Protein AF-A0A251VC73-F1 (afdb_monomer)

Foldseek 3Di:
DLLVVLLVVLVVLVDPDPPDPDPDPSDPVSLVSSLVSLVVSLVVLVCCLPPVVVPDDPVVLVVDDLCSRNLQSVLSSLVSQLVSLVSVLVVLVPDPPRDLVNNVVSLVSSCVSVVVNPSNVVSVVPPDDPPPVVSVVVSVVSVVVSVVVD

Organism: Helianthus annuus (NCBI:txid4232)

Secondary structure (DSSP, 8-state):
-HHHHHHHHHHHHHS--TT--------HHHHHHHHHHHHHHHHHHHHIIIIIGGGS-HHHHTTS-GGGSHHHHHHHHHHHHHHHHHHHHHHHHH-TTS-HHHHHHHHHHHHHHHHTTHHHHTT-TTT-SSHHHHHHHHHHHHHHHHHHT-

Radius of gyration: 17.24 Å; Cα contacts (8 Å, |Δi|>4): 127; chains: 1; bounding box: 43×27×54 Å

Sequence (150 aa):
MMAMMTLMEAKSKLIPDQTVPSETVESTDDIGSAVDLLVKAAGYLQFCLREILVQIPPYMKMKLPVDLQENVLEATYIQALGQGTEMQLASSVGCKNATLSVKRRLACEQLSYFSQAPTAWGAMKHLNKKIPETAAKKSQMYAYLLEEEK

Structure (mmCIF, N/CA/C/O backbone):
data_AF-A0A251VC73-F1
#
_entry.id   AF-A0A251VC73-F1
#
loop_
_atom_site.group_PDB
_atom_site.id
_atom_site.type_symbol
_atom_site.label_atom_id
_atom_site.label_alt_id
_atom_site.label_comp_id
_atom_site.label_asym_id
_atom_site.label_entity_id
_atom_site.label_seq_id
_atom_site.pdbx_PDB_ins_code
_atom_site.Cartn_x
_atom_site.Cartn_y
_atom_site.Cartn_z
_atom_site.occupancy
_atom_site.B_iso_or_equiv
_atom_site.auth_seq_id
_atom_site.auth_comp_id
_atom_site.auth_asym_id
_atom_site.auth_atom_id
_atom_site.pdbx_PDB_model_num
ATOM 1 N N . MET A 1 1 ? -15.953 9.127 2.968 1.00 66.12 1 MET A N 1
ATOM 2 C CA . MET A 1 1 ? -16.446 9.074 1.571 1.00 66.12 1 MET A CA 1
ATOM 3 C C . MET A 1 1 ? -15.335 9.318 0.549 1.00 66.12 1 MET A C 1
ATOM 5 O O . MET A 1 1 ? -15.253 8.550 -0.397 1.00 66.12 1 MET A O 1
ATOM 9 N N . MET A 1 2 ? -14.446 10.302 0.761 1.00 81.62 2 MET A N 1
ATOM 10 C CA . MET A 1 2 ? -13.361 10.647 -0.179 1.00 81.62 2 MET A CA 1
ATOM 11 C C . MET A 1 2 ? -12.463 9.464 -0.575 1.00 81.62 2 MET A C 1
ATOM 13 O O . MET A 1 2 ? -12.324 9.207 -1.761 1.00 81.62 2 MET A O 1
ATOM 17 N N . ALA A 1 3 ? -11.944 8.689 0.387 1.00 77.75 3 ALA A N 1
ATOM 18 C CA . ALA A 1 3 ? -11.084 7.534 0.093 1.00 77.75 3 ALA A CA 1
ATOM 19 C C . ALA A 1 3 ? -11.733 6.515 -0.862 1.00 77.75 3 ALA A C 1
ATOM 21 O O . ALA A 1 3 ? -11.111 6.104 -1.834 1.00 77.75 3 ALA A O 1
ATOM 22 N N . MET A 1 4 ? -12.996 6.145 -0.624 1.00 81.50 4 MET A N 1
ATOM 23 C CA . MET A 1 4 ? -13.711 5.170 -1.456 1.00 81.50 4 MET A CA 1
ATOM 24 C C . MET A 1 4 ? -13.953 5.694 -2.875 1.00 81.50 4 MET A C 1
ATOM 26 O O . MET A 1 4 ? -13.724 4.970 -3.838 1.00 81.50 4 MET A O 1
ATOM 30 N N . MET A 1 5 ? -14.368 6.958 -3.011 1.00 77.00 5 MET A N 1
ATOM 31 C CA . MET A 1 5 ? -14.566 7.584 -4.323 1.00 77.00 5 MET A CA 1
ATOM 32 C C . MET A 1 5 ? -13.258 7.638 -5.115 1.00 77.00 5 MET A C 1
ATOM 34 O O . MET A 1 5 ? -13.232 7.256 -6.280 1.00 77.00 5 MET A O 1
ATOM 38 N N . THR A 1 6 ? -12.159 8.026 -4.463 1.00 81.00 6 THR A N 1
ATOM 39 C CA . THR A 1 6 ? -10.829 8.061 -5.082 1.00 81.00 6 THR A CA 1
ATOM 40 C C . THR A 1 6 ? -10.340 6.658 -5.470 1.00 81.00 6 THR A C 1
ATOM 42 O O . THR A 1 6 ? -9.776 6.488 -6.546 1.00 81.00 6 THR A O 1
ATOM 45 N N . LEU A 1 7 ? -10.610 5.626 -4.657 1.00 80.06 7 LEU A N 1
ATOM 46 C CA . LEU A 1 7 ? -10.309 4.231 -5.012 1.00 80.06 7 LEU A CA 1
ATOM 47 C C . LEU A 1 7 ? -11.129 3.739 -6.208 1.00 80.06 7 LEU A C 1
ATOM 49 O O . LEU A 1 7 ? -10.605 3.017 -7.053 1.00 80.06 7 LEU A O 1
ATOM 53 N N . MET A 1 8 ? -12.412 4.096 -6.283 1.00 78.56 8 MET A N 1
ATOM 54 C CA . MET A 1 8 ? -13.262 3.739 -7.421 1.00 78.56 8 MET A CA 1
ATOM 55 C C . MET A 1 8 ? -12.789 4.409 -8.713 1.00 78.56 8 MET A C 1
ATOM 57 O O . MET A 1 8 ? -12.758 3.753 -9.749 1.00 78.56 8 MET A O 1
ATOM 61 N N . GLU A 1 9 ? -12.371 5.672 -8.643 1.00 80.44 9 GLU A N 1
ATOM 62 C CA . GLU A 1 9 ? -11.810 6.409 -9.780 1.00 80.44 9 GLU A CA 1
ATOM 63 C C . GLU A 1 9 ? -10.453 5.845 -10.227 1.00 80.44 9 GLU A C 1
ATOM 65 O O . GLU A 1 9 ? -10.210 5.667 -11.418 1.00 80.44 9 GLU A O 1
ATOM 70 N N . ALA A 1 10 ? -9.583 5.470 -9.284 1.00 79.19 10 ALA A N 1
ATOM 71 C CA . ALA A 1 10 ? -8.354 4.756 -9.623 1.00 79.19 10 ALA A CA 1
ATOM 72 C C . ALA A 1 10 ? -8.669 3.431 -10.337 1.00 79.19 10 ALA A C 1
ATOM 74 O O . ALA A 1 10 ? -8.050 3.095 -11.342 1.00 79.19 10 ALA A O 1
ATOM 75 N N . LYS A 1 11 ? -9.679 2.692 -9.859 1.00 76.62 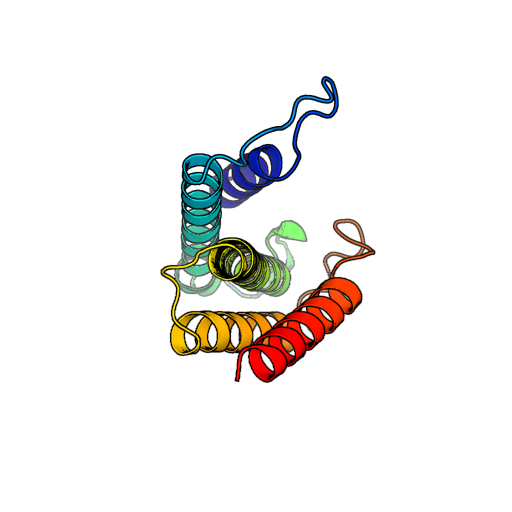11 LYS A N 1
ATOM 76 C CA . LYS A 1 11 ? -10.098 1.423 -10.464 1.00 76.62 11 LYS A CA 1
ATOM 77 C C . LYS A 1 11 ? -10.721 1.564 -11.845 1.00 76.62 11 LYS A C 1
ATOM 79 O O . LYS A 1 11 ? -10.524 0.665 -12.656 1.00 76.62 11 LYS A O 1
ATOM 84 N N . SER A 1 12 ? -11.448 2.638 -12.139 1.00 76.69 12 SER A N 1
ATOM 85 C CA . SER A 1 12 ? -11.984 2.833 -13.491 1.00 76.69 12 SER A CA 1
ATOM 86 C C . SER A 1 12 ? -10.872 3.085 -14.510 1.00 76.69 12 SER A C 1
ATOM 88 O O . SER A 1 12 ? -10.982 2.619 -15.636 1.00 76.69 12 SER A O 1
ATOM 90 N N . LYS A 1 13 ? -9.764 3.718 -14.104 1.00 72.12 13 LYS A N 1
ATOM 91 C CA . LYS A 1 13 ? -8.559 3.869 -14.940 1.00 72.12 13 LYS A CA 1
ATOM 92 C C . LYS A 1 13 ? -7.775 2.565 -15.142 1.00 72.12 13 LYS A C 1
ATOM 94 O O . LYS A 1 13 ? -6.970 2.478 -16.058 1.00 72.12 13 LYS A O 1
ATOM 99 N N . LEU A 1 14 ? -8.009 1.555 -14.299 1.00 62.44 14 LEU A N 1
ATOM 100 C CA . LEU A 1 14 ? -7.352 0.243 -14.362 1.00 62.44 14 LEU A CA 1
ATOM 101 C C . LEU A 1 14 ? -8.053 -0.765 -15.283 1.00 62.44 14 LEU A C 1
ATOM 103 O O . LEU A 1 14 ? -7.452 -1.777 -15.637 1.00 62.44 14 LEU A O 1
ATOM 107 N N . ILE A 1 15 ? -9.328 -0.546 -15.615 1.00 58.03 15 ILE A N 1
ATOM 108 C CA . ILE A 1 15 ? -10.120 -1.459 -16.445 1.00 58.03 15 ILE A CA 1
ATOM 109 C C . ILE A 1 15 ? -10.282 -0.800 -17.819 1.00 58.03 15 ILE A C 1
ATOM 111 O O . ILE A 1 15 ? -11.152 0.058 -17.960 1.00 58.03 15 ILE A O 1
ATOM 115 N N . PRO A 1 16 ? -9.468 -1.157 -18.829 1.00 50.72 16 PRO A N 1
ATOM 116 C CA . PRO A 1 16 ? -9.671 -0.647 -20.177 1.00 50.72 16 PRO A CA 1
ATOM 117 C C . PRO A 1 16 ? -11.031 -1.114 -20.7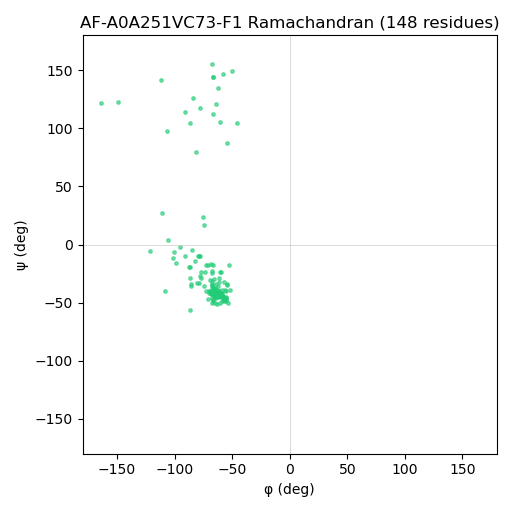10 1.00 50.72 16 PRO A C 1
ATOM 119 O O . PRO A 1 16 ? -11.406 -2.282 -20.561 1.00 50.72 16 PRO A O 1
ATOM 122 N N . ASP A 1 17 ? -11.775 -0.191 -21.318 1.00 42.97 17 ASP A N 1
ATOM 123 C CA . ASP A 1 17 ? -13.050 -0.479 -21.970 1.00 42.97 17 ASP A CA 1
ATOM 124 C C . ASP A 1 17 ? -12.781 -1.375 -23.193 1.00 42.97 17 ASP A C 1
ATOM 126 O O . ASP A 1 17 ? -12.112 -0.972 -24.145 1.00 42.97 17 ASP A O 1
ATOM 130 N N . GLN A 1 18 ? -13.226 -2.635 -23.155 1.00 44.41 18 GLN A N 1
ATOM 131 C CA . GLN A 1 18 ? -12.877 -3.669 -24.148 1.00 44.41 18 GLN A CA 1
ATOM 132 C C . GLN A 1 18 ? -13.606 -3.516 -25.499 1.00 44.41 18 GLN A C 1
ATOM 134 O O . GLN A 1 18 ? -13.772 -4.485 -26.239 1.00 44.41 18 GLN A O 1
ATOM 139 N N . THR A 1 19 ? -14.073 -2.322 -25.855 1.00 41.44 19 THR A N 1
ATOM 140 C CA . THR A 1 19 ? -14.925 -2.127 -27.036 1.00 41.44 19 THR A CA 1
ATOM 141 C C . THR A 1 19 ? -14.173 -1.963 -28.359 1.00 41.44 19 THR A C 1
ATOM 143 O O . THR A 1 19 ? -14.825 -1.921 -29.399 1.00 41.44 19 THR A O 1
ATOM 146 N N . VAL A 1 20 ? -12.834 -1.914 -28.384 1.00 39.12 20 VAL A N 1
ATOM 147 C CA . VAL A 1 20 ? -12.080 -1.799 -29.650 1.00 39.12 20 VAL A CA 1
ATOM 148 C C . VAL A 1 20 ? -10.707 -2.482 -29.590 1.00 39.12 20 VAL A C 1
ATOM 150 O O . VAL A 1 20 ? -9.884 -2.100 -28.760 1.00 39.12 20 VAL A O 1
ATOM 153 N N . PRO A 1 21 ? -10.403 -3.444 -30.486 1.00 43.44 21 PRO A N 1
ATOM 154 C CA . PRO A 1 21 ? -9.060 -3.977 -30.653 1.00 43.44 21 PRO 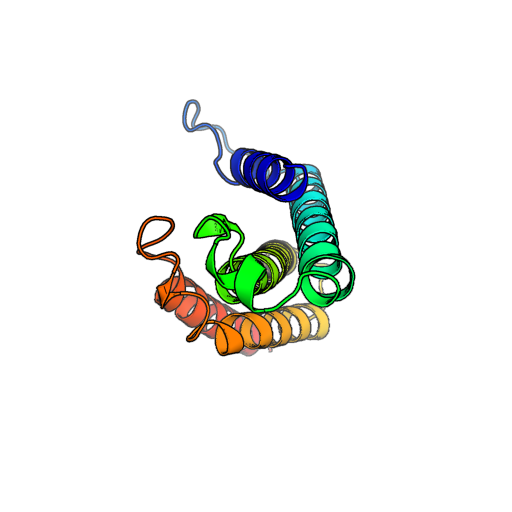A CA 1
ATOM 155 C C . PRO A 1 21 ? -8.279 -3.007 -31.541 1.00 43.44 21 PRO A C 1
ATOM 157 O O . PRO A 1 21 ? -8.164 -3.198 -32.749 1.00 43.44 21 PRO A O 1
ATOM 160 N N . SER A 1 22 ? -7.791 -1.924 -30.952 1.00 36.28 22 SER A N 1
ATOM 161 C CA . SER A 1 22 ? -6.755 -1.110 -31.578 1.00 36.28 22 SER A CA 1
ATOM 162 C C . SER A 1 22 ? -5.495 -1.281 -30.750 1.00 36.28 22 SER A C 1
ATOM 164 O O . SER A 1 22 ? -5.578 -1.380 -29.531 1.00 36.28 22 SER A O 1
ATOM 166 N N . GLU A 1 23 ? -4.343 -1.355 -31.406 1.00 45.66 23 GLU A N 1
ATOM 167 C CA . GLU A 1 23 ? -3.022 -1.336 -30.779 1.00 45.66 23 GLU A CA 1
ATOM 168 C C . GLU A 1 23 ? -2.897 -0.085 -29.891 1.00 45.66 23 GLU A C 1
ATOM 170 O O . GLU A 1 23 ? -2.497 0.986 -30.341 1.00 45.66 23 GLU A O 1
ATOM 175 N N . THR A 1 24 ? -3.328 -0.164 -28.634 1.00 40.12 24 THR A N 1
ATOM 176 C CA . THR A 1 24 ? -3.289 0.980 -27.731 1.00 40.12 24 THR A CA 1
ATOM 177 C C . THR A 1 24 ? -1.927 1.007 -27.079 1.00 40.12 24 THR A C 1
ATOM 179 O O . THR A 1 24 ? -1.633 0.224 -26.177 1.00 40.12 24 THR A O 1
ATOM 182 N N . VAL A 1 25 ? -1.104 1.935 -27.558 1.00 43.97 25 VAL A N 1
ATOM 183 C CA . VAL A 1 25 ? -0.036 2.553 -26.779 1.00 43.97 25 VAL A CA 1
ATOM 184 C C . VAL A 1 25 ? -0.632 2.918 -25.418 1.00 43.97 25 VAL A C 1
ATOM 186 O O . VAL A 1 25 ? -1.449 3.830 -25.318 1.00 43.97 25 VAL A O 1
ATOM 189 N N . GLU A 1 26 ? -0.294 2.132 -24.399 1.00 46.44 26 GLU A N 1
ATOM 190 C CA . GLU A 1 26 ? -0.714 2.332 -23.015 1.00 46.44 26 GLU A CA 1
ATOM 191 C C . GLU A 1 26 ? -0.168 3.701 -22.581 1.00 46.44 26 GLU A C 1
ATOM 193 O O . GLU A 1 26 ? 1.044 3.895 -22.463 1.00 46.44 26 GLU A O 1
ATOM 198 N N . SER A 1 27 ? -1.048 4.700 -22.483 1.00 51.22 27 SER A N 1
ATOM 199 C CA . SER A 1 27 ? -0.655 6.079 -22.197 1.00 51.22 27 SER A CA 1
ATOM 200 C C . SER A 1 27 ? -0.043 6.134 -20.791 1.00 51.22 27 SER A C 1
ATOM 202 O O . SER A 1 27 ? -0.665 5.756 -19.797 1.00 51.22 27 SER A O 1
ATOM 204 N N . THR A 1 28 ? 1.210 6.580 -20.690 1.00 54.91 28 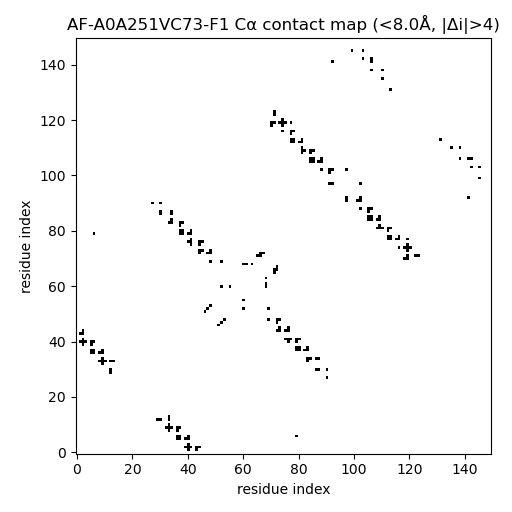THR A N 1
ATOM 205 C CA . THR A 1 28 ? 1.923 6.719 -19.408 1.00 54.91 28 THR A CA 1
ATOM 206 C C . THR A 1 28 ? 1.225 7.691 -18.455 1.00 54.91 28 THR A C 1
ATOM 208 O O . THR A 1 28 ? 1.373 7.578 -17.236 1.00 54.91 28 THR A O 1
ATOM 211 N N . ASP A 1 29 ? 0.431 8.610 -19.007 1.00 60.97 29 ASP A N 1
ATOM 212 C CA . ASP A 1 29 ? -0.319 9.622 -18.267 1.00 60.97 29 ASP A CA 1
ATOM 213 C C . ASP A 1 29 ? -1.467 9.000 -17.456 1.00 60.97 29 ASP A C 1
ATOM 215 O O . ASP A 1 29 ? -1.783 9.470 -16.357 1.00 60.97 29 ASP A O 1
ATOM 219 N N . ASP A 1 30 ? -2.045 7.890 -17.929 1.00 69.69 30 ASP A N 1
ATOM 220 C CA . ASP A 1 30 ? -3.108 7.174 -17.219 1.00 69.69 30 ASP A CA 1
ATOM 221 C C . ASP A 1 30 ? -2.579 6.388 -16.016 1.00 69.69 30 ASP A C 1
ATOM 223 O O . ASP A 1 30 ? -3.224 6.370 -14.963 1.00 69.69 30 ASP A O 1
ATOM 227 N N . ILE A 1 31 ? -1.373 5.817 -16.125 1.00 75.88 31 ILE A N 1
ATOM 228 C CA . ILE A 1 31 ? -0.696 5.143 -15.008 1.00 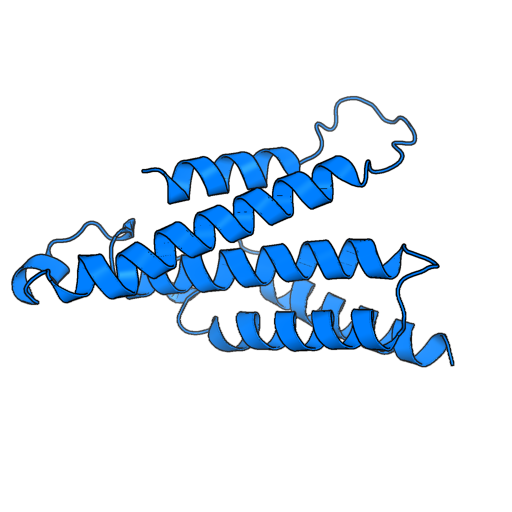75.88 31 ILE A CA 1
ATOM 229 C C . ILE A 1 31 ? -0.335 6.158 -13.926 1.00 75.88 31 ILE A C 1
ATOM 231 O O . ILE A 1 31 ? -0.647 5.932 -12.758 1.00 75.88 31 ILE A O 1
ATOM 235 N N . GLY A 1 32 ? 0.284 7.282 -14.305 1.00 82.75 32 GLY A N 1
ATOM 236 C CA . GLY A 1 32 ? 0.616 8.355 -13.364 1.00 82.75 32 GLY A CA 1
ATOM 237 C C . GLY A 1 32 ? -0.626 8.863 -12.629 1.00 82.75 32 GLY A C 1
ATOM 238 O O . GLY A 1 32 ? -0.655 8.885 -11.401 1.00 82.75 32 GLY A O 1
ATOM 239 N N . SER A 1 33 ? -1.700 9.140 -13.373 1.00 85.81 33 SER A N 1
ATOM 240 C CA . SER A 1 33 ? -2.976 9.586 -12.802 1.00 85.81 33 SER A CA 1
ATOM 241 C C . SER A 1 33 ? -3.593 8.565 -11.838 1.00 85.81 33 SER A C 1
ATOM 243 O O . SER A 1 33 ? -4.125 8.931 -10.790 1.00 85.81 33 SER A O 1
ATOM 245 N N . ALA A 1 34 ? -3.551 7.275 -12.177 1.00 83.81 34 ALA A N 1
ATOM 246 C CA . ALA A 1 34 ? -4.078 6.218 -11.319 1.00 83.81 34 ALA A CA 1
ATOM 247 C C . ALA A 1 34 ? -3.237 6.034 -10.046 1.00 83.81 34 ALA A C 1
ATOM 249 O O . ALA A 1 34 ? -3.797 5.873 -8.960 1.00 83.81 34 ALA A O 1
ATOM 250 N N . VAL A 1 35 ? -1.908 6.116 -10.157 1.00 88.75 35 VAL A N 1
ATOM 251 C CA . VAL A 1 35 ? -0.993 6.083 -9.009 1.00 88.75 35 VAL A CA 1
ATOM 252 C C . VAL A 1 35 ? -1.258 7.263 -8.074 1.00 88.75 35 VAL A C 1
ATOM 254 O O . VAL A 1 35 ? -1.388 7.052 -6.868 1.00 88.75 35 VAL A O 1
ATOM 257 N N . ASP A 1 36 ? -1.434 8.476 -8.602 1.00 92.12 36 ASP A N 1
ATOM 258 C CA . ASP A 1 36 ? -1.746 9.663 -7.796 1.00 92.12 36 ASP A CA 1
ATOM 259 C C . ASP A 1 36 ? -3.058 9.502 -7.017 1.00 92.12 36 ASP A C 1
ATOM 261 O O . ASP A 1 36 ? -3.138 9.838 -5.830 1.00 92.12 36 ASP A O 1
ATOM 265 N N . LEU A 1 37 ? -4.089 8.932 -7.649 1.00 90.31 37 LEU A N 1
ATOM 266 C CA . LEU A 1 37 ? -5.357 8.624 -6.985 1.00 90.31 37 LEU A CA 1
ATOM 267 C C . LEU A 1 37 ? -5.181 7.563 -5.886 1.00 90.31 37 LEU A C 1
ATOM 269 O O . LEU A 1 37 ? -5.714 7.732 -4.788 1.00 90.31 37 LEU A O 1
ATOM 273 N N . LEU A 1 38 ? -4.408 6.501 -6.128 1.00 89.06 38 LEU A N 1
ATOM 274 C CA . LEU A 1 38 ? -4.130 5.466 -5.122 1.00 89.06 38 LEU A CA 1
ATOM 275 C C . LEU A 1 38 ? -3.371 6.029 -3.914 1.00 89.06 38 LEU A C 1
ATOM 277 O O . LEU A 1 38 ? -3.756 5.769 -2.772 1.00 89.06 38 LEU A O 1
ATOM 281 N N . VAL A 1 39 ? -2.353 6.860 -4.148 1.00 93.69 39 VAL A N 1
ATOM 282 C CA . VAL A 1 39 ? -1.597 7.541 -3.086 1.00 93.69 39 VAL A CA 1
ATOM 283 C C . VAL A 1 39 ? -2.503 8.489 -2.301 1.00 93.69 39 VAL A C 1
ATOM 285 O O . VAL A 1 39 ? -2.483 8.499 -1.069 1.00 93.69 39 VAL A O 1
ATOM 288 N N . LYS A 1 40 ? -3.364 9.245 -2.989 1.00 95.50 40 LYS A N 1
ATOM 289 C CA . LYS A 1 40 ? -4.333 10.142 -2.350 1.00 95.50 40 LYS A CA 1
ATOM 290 C C . LYS A 1 40 ? -5.339 9.377 -1.486 1.00 95.50 40 LYS A C 1
ATOM 292 O O . LYS A 1 40 ? -5.616 9.786 -0.357 1.00 95.50 40 LYS A O 1
ATOM 297 N N . ALA A 1 41 ? -5.849 8.247 -1.973 1.00 91.75 41 ALA A N 1
ATOM 298 C CA . ALA A 1 41 ? -6.718 7.370 -1.197 1.00 91.75 41 ALA A CA 1
ATOM 299 C C . ALA A 1 41 ? -6.008 6.807 0.042 1.00 91.75 41 ALA A C 1
ATOM 301 O O . ALA A 1 41 ? -6.575 6.843 1.136 1.00 91.75 41 ALA A O 1
ATOM 302 N N . ALA A 1 42 ? -4.761 6.349 -0.106 1.00 94.44 42 ALA A N 1
ATOM 303 C CA . ALA A 1 42 ? -3.946 5.882 1.009 1.00 94.44 42 ALA A CA 1
ATOM 304 C C . ALA A 1 42 ? -3.744 6.985 2.061 1.00 94.44 42 ALA A C 1
ATOM 306 O O . ALA A 1 42 ? -3.929 6.731 3.250 1.00 94.44 42 ALA A O 1
ATOM 307 N N . GLY A 1 43 ? -3.471 8.223 1.640 1.00 95.62 43 GLY A N 1
ATOM 308 C CA . GLY A 1 43 ? -3.362 9.374 2.540 1.00 95.62 43 GLY A CA 1
ATOM 309 C C . GLY A 1 43 ? -4.638 9.622 3.351 1.00 95.62 43 GLY A C 1
ATOM 310 O O . GLY A 1 43 ? -4.577 9.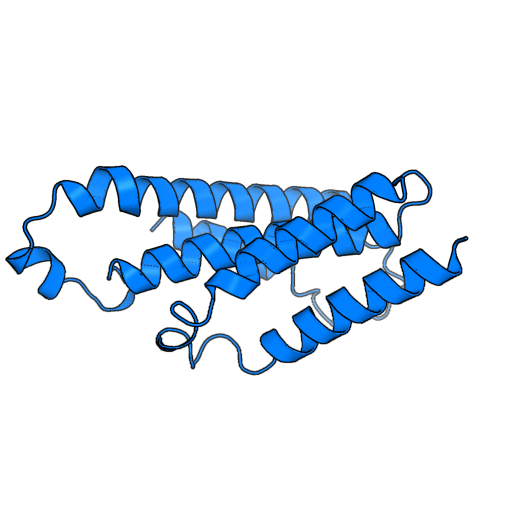808 4.567 1.00 95.62 43 GLY A O 1
ATOM 311 N N . TYR A 1 44 ? -5.813 9.543 2.718 1.00 95.38 44 TYR A N 1
ATOM 312 C CA . TYR A 1 44 ? -7.088 9.658 3.434 1.00 95.38 44 TYR A CA 1
ATOM 313 C C . TYR A 1 44 ? -7.304 8.530 4.448 1.00 95.38 44 TYR A C 1
ATOM 315 O O . TYR A 1 44 ? -7.766 8.788 5.558 1.00 95.38 44 TYR A O 1
ATOM 323 N N . LEU A 1 45 ? -6.971 7.289 4.092 1.00 94.12 45 LEU A N 1
ATOM 324 C CA . LEU A 1 45 ? -7.128 6.138 4.985 1.00 94.12 45 LEU A CA 1
ATOM 325 C C . LEU A 1 45 ? -6.159 6.209 6.170 1.00 94.12 45 LEU A C 1
ATOM 327 O O . LEU A 1 45 ? -6.563 5.970 7.306 1.00 94.12 45 LEU A O 1
ATOM 331 N N . GLN A 1 46 ? -4.912 6.611 5.923 1.00 95.44 46 GLN A N 1
ATOM 332 C CA . GLN A 1 46 ? -3.910 6.809 6.965 1.00 95.44 46 GLN A CA 1
ATOM 333 C C . GLN A 1 46 ? -4.342 7.891 7.960 1.00 95.44 46 GLN A C 1
ATOM 335 O O . GLN A 1 46 ? -4.236 7.683 9.168 1.00 95.44 46 GLN A O 1
ATOM 340 N N . PHE A 1 47 ? -4.873 9.013 7.464 1.00 95.25 47 PHE A N 1
ATOM 341 C CA . PHE A 1 47 ? -5.417 10.075 8.309 1.00 95.25 47 PHE A CA 1
ATOM 342 C C . PHE A 1 47 ? -6.593 9.574 9.158 1.00 95.25 47 PHE A C 1
ATOM 344 O O . PHE A 1 47 ? -6.636 9.810 10.364 1.00 95.25 47 PHE A O 1
ATOM 351 N N . CYS A 1 48 ? -7.516 8.810 8.564 1.00 93.56 48 CYS A N 1
ATOM 352 C CA . CYS A 1 48 ? -8.609 8.191 9.314 1.00 93.56 48 CYS A CA 1
ATOM 353 C C . CYS A 1 48 ? -8.100 7.284 10.445 1.00 93.56 48 CYS A C 1
ATOM 355 O O . CYS A 1 48 ? -8.611 7.363 11.559 1.00 93.56 48 CYS A O 1
ATOM 357 N N . LEU A 1 49 ? -7.099 6.442 10.176 1.00 92.94 49 LEU A N 1
ATOM 358 C CA . LEU A 1 49 ? -6.535 5.511 11.158 1.00 92.94 49 LEU A CA 1
ATOM 359 C C . LEU A 1 49 ? -5.817 6.233 12.301 1.00 92.94 49 LEU A C 1
ATOM 361 O O . LEU A 1 49 ? -6.047 5.911 13.464 1.00 92.94 49 LEU A O 1
ATOM 365 N N . ARG A 1 50 ? -4.956 7.203 11.976 1.00 94.88 50 ARG A N 1
ATOM 366 C CA . ARG A 1 50 ? -4.054 7.834 12.952 1.00 94.88 50 ARG A CA 1
ATOM 367 C C . ARG A 1 50 ? -4.684 8.994 13.708 1.00 94.88 50 ARG A C 1
ATOM 369 O O . ARG A 1 50 ? -4.400 9.156 14.888 1.00 94.88 50 ARG A O 1
ATOM 376 N N . GLU A 1 51 ? -5.563 9.753 13.061 1.00 94.56 51 GLU A N 1
ATOM 377 C CA . GLU A 1 51 ? -6.088 10.995 13.631 1.00 94.56 51 GLU A CA 1
ATOM 378 C C . GLU A 1 51 ? -7.552 10.868 14.051 1.00 94.56 51 GLU A C 1
ATOM 380 O O . GLU A 1 51 ? -7.928 11.362 15.110 1.00 94.56 51 GLU A O 1
ATOM 385 N N . ILE A 1 52 ? -8.395 10.190 13.261 1.00 92.81 52 ILE A N 1
ATOM 386 C CA . ILE A 1 52 ? -9.840 10.119 13.539 1.00 92.81 52 ILE A CA 1
ATOM 387 C C . ILE A 1 52 ? -10.156 8.968 14.494 1.00 92.81 52 ILE A C 1
ATOM 389 O O . ILE A 1 52 ? -10.747 9.182 15.551 1.00 92.81 52 ILE A O 1
ATOM 393 N N . LEU A 1 53 ? -9.765 7.738 14.146 1.00 91.12 53 LEU A N 1
ATOM 394 C CA . LEU A 1 53 ? -10.124 6.553 14.925 1.00 91.12 53 LEU A CA 1
ATOM 395 C C . LEU A 1 53 ? -9.526 6.579 16.332 1.00 91.12 53 LEU A C 1
ATOM 397 O O . LEU A 1 53 ? -10.178 6.119 17.264 1.00 91.12 53 LEU A O 1
ATOM 401 N N . VAL A 1 54 ? -8.332 7.142 16.520 1.00 93.19 54 VAL A N 1
ATOM 402 C CA . VAL A 1 54 ? -7.700 7.263 17.847 1.00 93.19 54 VAL A CA 1
ATOM 403 C C . VAL A 1 54 ? -8.539 8.112 18.811 1.00 93.19 54 VAL A C 1
ATOM 405 O O . VAL A 1 54 ? -8.537 7.848 20.011 1.00 93.19 54 VAL A O 1
ATOM 408 N N . GLN A 1 55 ? -9.317 9.072 18.301 1.00 93.88 55 GLN A N 1
ATOM 409 C CA . GLN A 1 55 ? -10.186 9.930 19.115 1.00 93.88 55 GLN A CA 1
ATOM 410 C C . GLN A 1 55 ? -11.532 9.276 19.463 1.00 93.88 55 GLN A C 1
ATOM 412 O O . GLN A 1 55 ? -12.243 9.757 20.347 1.00 93.88 55 GLN A O 1
ATOM 417 N N . ILE A 1 56 ? -11.904 8.179 18.793 1.00 91.56 56 ILE A N 1
ATOM 418 C CA . ILE A 1 56 ? -13.175 7.491 19.033 1.00 91.56 56 ILE A CA 1
ATOM 419 C C . ILE A 1 56 ? -13.027 6.523 20.217 1.00 91.56 56 ILE A C 1
ATOM 421 O O . ILE A 1 56 ? -12.175 5.630 20.179 1.00 91.56 56 ILE A O 1
ATOM 425 N N . PRO A 1 57 ? -13.891 6.616 21.246 1.00 93.94 57 PRO A N 1
ATOM 426 C CA . PRO A 1 57 ? -13.858 5.688 22.369 1.00 93.94 57 PRO A CA 1
ATOM 427 C C . PRO A 1 57 ? -14.038 4.217 21.942 1.00 93.94 57 PRO A C 1
ATOM 429 O O . PRO A 1 57 ? -14.838 3.938 21.042 1.00 93.94 57 PRO A O 1
ATOM 432 N N . PRO A 1 58 ? -13.404 3.240 22.624 1.00 89.38 58 PRO A N 1
ATOM 433 C CA . PRO A 1 58 ? -13.442 1.828 22.218 1.00 89.38 58 PRO A CA 1
ATOM 434 C C . PRO A 1 58 ? -14.858 1.249 22.064 1.00 89.38 58 PRO A C 1
ATOM 436 O O . PRO A 1 58 ? -15.147 0.536 21.105 1.00 89.38 58 PRO A O 1
ATOM 439 N N . TYR A 1 59 ? -15.774 1.613 22.966 1.00 90.00 59 TYR A N 1
ATOM 440 C CA . TYR A 1 59 ? -17.167 1.152 22.930 1.00 90.00 59 TYR A CA 1
ATOM 441 C C . TYR A 1 59 ? -17.960 1.701 21.731 1.00 90.00 59 TYR A C 1
ATOM 443 O O . TYR A 1 59 ? -18.971 1.117 21.342 1.00 90.00 59 TYR A O 1
ATOM 451 N N . MET A 1 60 ? -17.522 2.823 21.149 1.00 90.44 60 MET A N 1
ATOM 452 C CA . MET A 1 60 ? -18.098 3.375 19.923 1.00 90.44 60 MET A CA 1
ATOM 453 C C . MET A 1 60 ? -17.465 2.755 18.679 1.00 90.44 60 MET A C 1
ATOM 455 O O . MET A 1 60 ? -18.189 2.486 17.723 1.00 90.44 60 MET A O 1
ATOM 459 N N . LYS A 1 61 ? -16.161 2.439 18.704 1.00 87.81 61 LYS A N 1
ATOM 460 C CA . LYS A 1 61 ? -15.486 1.734 17.600 1.00 87.81 61 LYS A CA 1
ATOM 461 C C . LYS A 1 61 ? -16.163 0.403 17.264 1.00 87.81 61 LYS A C 1
ATOM 463 O O . LYS A 1 61 ? -16.335 0.082 16.096 1.00 87.81 61 LYS A O 1
ATOM 468 N N . MET A 1 62 ? -16.619 -0.335 18.280 1.00 86.25 62 MET A N 1
ATOM 469 C CA . MET A 1 62 ? -17.337 -1.606 18.095 1.00 86.25 62 MET A CA 1
ATOM 470 C C . MET A 1 62 ? -18.710 -1.466 17.422 1.00 86.25 62 MET A C 1
ATOM 472 O O . MET A 1 62 ? -19.252 -2.453 16.935 1.00 86.25 62 MET A O 1
ATOM 476 N N . LYS A 1 63 ? -19.282 -0.258 17.398 1.00 91.75 63 LYS A N 1
ATOM 477 C CA . LYS A 1 63 ? -20.558 0.034 16.732 1.00 91.75 63 LYS A CA 1
ATOM 478 C C . LYS A 1 63 ? -20.373 0.572 15.313 1.00 91.75 63 LYS A C 1
ATOM 480 O O . LYS A 1 63 ? -21.368 0.849 14.646 1.00 91.75 63 LYS A O 1
ATOM 485 N N . LEU A 1 64 ? -19.130 0.755 14.862 1.00 88.56 64 LEU A N 1
ATOM 486 C CA . LEU A 1 64 ? -18.866 1.208 13.505 1.00 88.56 64 LEU A CA 1
ATOM 487 C C . LEU A 1 64 ? -19.302 0.138 12.490 1.00 88.56 64 LEU A C 1
ATOM 489 O O . LEU A 1 64 ? -19.140 -1.061 12.747 1.00 88.56 64 LEU A O 1
ATOM 493 N N . PRO A 1 65 ? -19.820 0.559 11.323 1.00 89.62 65 PRO A N 1
ATOM 494 C CA . PRO A 1 65 ? -20.012 -0.329 10.184 1.00 89.62 65 PRO A CA 1
ATOM 495 C C . PRO A 1 65 ? -18.735 -1.109 9.873 1.00 89.62 65 PRO A C 1
ATOM 497 O O . PRO A 1 65 ? -17.635 -0.589 10.064 1.00 89.62 65 PRO A O 1
ATOM 500 N N . VAL A 1 66 ? -18.881 -2.327 9.344 1.00 85.38 66 VAL A N 1
ATOM 501 C CA . VAL A 1 66 ? -17.746 -3.208 9.016 1.00 85.38 66 VAL A CA 1
ATOM 502 C C . VAL A 1 66 ? -16.689 -2.507 8.156 1.00 85.38 66 VAL A C 1
ATOM 504 O O . VAL A 1 66 ? -15.503 -2.617 8.442 1.00 85.38 66 VAL A O 1
ATOM 507 N N . ASP A 1 67 ? -17.113 -1.686 7.195 1.00 83.81 67 ASP A N 1
ATOM 508 C CA . ASP A 1 67 ? -16.225 -0.955 6.281 1.00 83.81 67 ASP A CA 1
ATOM 509 C C . ASP A 1 67 ? -15.401 0.155 6.956 1.00 83.81 67 ASP A C 1
ATOM 511 O O . ASP A 1 67 ? -14.426 0.642 6.389 1.00 83.81 67 ASP A O 1
ATOM 515 N N . LEU A 1 68 ? -15.798 0.579 8.159 1.00 87.50 68 LEU A N 1
ATOM 516 C CA . LEU A 1 68 ? -15.115 1.601 8.957 1.00 87.50 68 LEU A CA 1
ATOM 517 C C . LEU A 1 68 ? -14.344 1.007 10.138 1.00 87.50 68 LEU A C 1
ATOM 519 O O . LEU A 1 68 ? -13.788 1.757 10.942 1.00 87.50 68 LEU A O 1
ATOM 523 N N . GLN A 1 69 ? -14.310 -0.320 10.264 1.00 87.75 69 GLN A N 1
ATOM 524 C CA . GLN A 1 69 ? -13.505 -0.964 11.290 1.00 87.75 69 GLN A CA 1
ATOM 525 C C . GLN A 1 69 ? -12.016 -0.743 11.015 1.00 87.75 69 GLN A C 1
ATOM 527 O O . GLN A 1 69 ? -11.566 -0.710 9.870 1.00 87.75 69 GLN A O 1
ATOM 532 N N . GLU A 1 70 ? -11.250 -0.588 12.092 1.00 88.69 70 GLU A N 1
ATOM 533 C CA . GLU A 1 70 ? -9.831 -0.220 12.058 1.00 88.69 70 GLU A CA 1
ATOM 534 C C . GLU A 1 70 ? -9.004 -1.175 11.186 1.00 88.69 70 GLU A C 1
ATOM 536 O O . GLU A 1 70 ? -8.285 -0.736 10.295 1.00 88.69 70 GLU A O 1
ATOM 541 N N . ASN A 1 71 ? -9.214 -2.481 11.342 1.00 86.88 71 ASN A N 1
ATOM 542 C CA . ASN A 1 71 ? -8.578 -3.514 10.526 1.00 86.88 71 ASN A CA 1
ATOM 543 C C . ASN A 1 71 ? -8.954 -3.432 9.036 1.00 86.88 71 ASN A C 1
ATOM 545 O O . ASN A 1 71 ? -8.116 -3.711 8.184 1.00 86.88 71 ASN A O 1
ATOM 549 N N . VAL A 1 72 ? -10.194 -3.060 8.700 1.00 87.06 72 VAL A N 1
ATOM 550 C CA . VAL A 1 72 ? -10.648 -2.921 7.305 1.00 87.06 72 VAL A CA 1
ATOM 551 C C . VAL A 1 72 ? -10.046 -1.677 6.661 1.00 87.06 72 VAL A C 1
ATOM 553 O O . VAL A 1 72 ? -9.609 -1.719 5.509 1.00 87.06 72 VAL A O 1
ATOM 556 N N . LEU A 1 73 ? -9.964 -0.575 7.401 1.00 89.06 73 LEU A N 1
ATOM 557 C CA . LEU A 1 73 ? -9.324 0.644 6.917 1.00 89.06 73 LEU A CA 1
ATOM 558 C C . LEU A 1 73 ? -7.809 0.461 6.756 1.00 89.06 73 LEU A C 1
ATOM 560 O O . LEU A 1 73 ? -7.260 0.888 5.742 1.00 89.06 73 LEU A O 1
ATOM 564 N N . GLU A 1 74 ? -7.148 -0.225 7.690 1.00 90.38 74 GLU A N 1
ATOM 565 C CA . GLU A 1 74 ? -5.724 -0.573 7.600 1.00 90.38 74 GLU A CA 1
ATOM 566 C C . GLU A 1 74 ? -5.447 -1.508 6.417 1.00 90.38 74 GLU A C 1
ATOM 568 O O . GLU A 1 74 ? -4.546 -1.257 5.616 1.00 90.38 74 GLU A O 1
ATOM 573 N N . ALA A 1 75 ? -6.292 -2.523 6.233 1.00 86.69 75 ALA A N 1
ATOM 574 C CA . ALA A 1 75 ? -6.256 -3.410 5.077 1.00 86.69 75 ALA A CA 1
ATOM 575 C C . ALA A 1 75 ? -6.336 -2.645 3.754 1.00 86.69 75 ALA A C 1
ATOM 577 O O . ALA A 1 75 ? -5.537 -2.862 2.841 1.00 86.69 75 ALA A O 1
ATOM 578 N N . THR A 1 76 ? -7.303 -1.733 3.664 1.00 87.19 76 THR A N 1
ATOM 579 C CA . THR A 1 76 ? -7.547 -0.935 2.462 1.00 87.19 76 THR A CA 1
ATOM 580 C C . THR A 1 76 ? -6.388 0.029 2.203 1.00 87.19 76 THR A C 1
ATOM 582 O O . THR A 1 76 ? -5.987 0.208 1.056 1.00 87.19 76 THR A O 1
ATOM 585 N N . TYR A 1 77 ? -5.809 0.609 3.259 1.00 92.56 77 TYR A N 1
ATOM 586 C CA . TYR A 1 77 ? -4.631 1.475 3.179 1.00 92.56 77 TYR A CA 1
ATOM 587 C C . TYR A 1 77 ? -3.424 0.728 2.599 1.00 92.56 77 TYR A C 1
ATOM 589 O O . TYR A 1 77 ? -2.827 1.187 1.624 1.00 92.56 77 TYR A O 1
ATOM 597 N N . ILE A 1 78 ? -3.110 -0.453 3.141 1.00 90.19 78 ILE A N 1
ATOM 598 C CA . ILE A 1 78 ? -1.997 -1.290 2.672 1.00 90.19 78 ILE A CA 1
ATOM 599 C C . ILE A 1 78 ? -2.227 -1.738 1.223 1.00 90.19 78 ILE A C 1
ATOM 601 O O . ILE A 1 78 ? -1.298 -1.723 0.416 1.00 90.19 78 ILE A O 1
ATOM 605 N N . GLN A 1 79 ? -3.464 -2.097 0.862 1.00 87.00 79 GLN A N 1
ATOM 606 C CA . GLN A 1 79 ? -3.792 -2.469 -0.515 1.00 87.00 79 GLN A CA 1
ATOM 607 C C . GLN A 1 79 ? -3.623 -1.313 -1.498 1.00 87.00 79 GLN A C 1
ATOM 609 O O . GLN A 1 79 ? -3.077 -1.533 -2.575 1.00 87.00 79 GLN A O 1
ATOM 614 N N . ALA A 1 80 ? -4.064 -0.103 -1.146 1.00 88.94 80 ALA A N 1
ATOM 615 C CA . ALA A 1 80 ? -3.918 1.065 -2.011 1.00 88.94 80 ALA A CA 1
ATOM 616 C C . ALA A 1 80 ? -2.437 1.347 -2.322 1.00 88.94 80 ALA A C 1
ATOM 618 O O . ALA A 1 80 ? -2.085 1.569 -3.480 1.00 88.94 80 ALA A O 1
ATOM 619 N N . LEU A 1 81 ? -1.565 1.250 -1.311 1.00 92.06 81 LEU A N 1
ATOM 620 C CA . LEU A 1 81 ? -0.117 1.389 -1.488 1.00 92.06 81 LEU A CA 1
ATOM 621 C C . LEU A 1 81 ? 0.469 0.265 -2.348 1.00 92.06 81 LEU A C 1
ATOM 623 O O . LEU A 1 81 ? 1.142 0.543 -3.337 1.00 92.06 81 LEU A O 1
ATOM 627 N N . GLY A 1 82 ? 0.153 -0.994 -2.031 1.00 88.94 82 GLY A N 1
ATOM 628 C CA . GLY A 1 82 ? 0.636 -2.146 -2.796 1.00 88.94 82 GLY A CA 1
ATOM 629 C C . GLY A 1 82 ? 0.226 -2.104 -4.271 1.00 88.94 82 GLY A C 1
ATOM 630 O O . GLY A 1 82 ? 1.036 -2.420 -5.141 1.00 88.94 82 GLY A O 1
ATOM 631 N N . GLN A 1 83 ? -1.000 -1.659 -4.565 1.00 84.69 83 GLN A N 1
ATOM 632 C CA . GLN A 1 83 ? -1.486 -1.472 -5.934 1.00 84.69 83 GLN A CA 1
ATOM 633 C C . GLN A 1 83 ? -0.755 -0.336 -6.656 1.00 84.69 83 GLN A C 1
ATOM 635 O O . GLN A 1 83 ? -0.358 -0.515 -7.804 1.00 84.69 83 GLN A O 1
ATOM 640 N N . GLY A 1 84 ? -0.517 0.802 -5.996 1.00 87.50 84 GLY A N 1
ATOM 641 C CA . GLY A 1 84 ? 0.243 1.906 -6.590 1.00 87.50 84 GLY A CA 1
ATOM 642 C C . GLY A 1 84 ? 1.666 1.482 -6.964 1.00 87.50 84 GLY A C 1
ATOM 643 O O . GLY A 1 84 ? 2.122 1.732 -8.081 1.00 87.50 84 GLY A O 1
ATOM 644 N N . THR A 1 85 ? 2.339 0.750 -6.071 1.00 89.44 85 THR A N 1
ATOM 645 C CA . THR A 1 85 ? 3.678 0.206 -6.332 1.00 89.44 85 THR A CA 1
ATOM 646 C C . THR A 1 85 ? 3.667 -0.857 -7.435 1.00 89.44 85 THR A C 1
ATOM 648 O O . THR A 1 85 ? 4.578 -0.881 -8.261 1.00 89.44 85 THR A O 1
ATOM 651 N N . GLU A 1 86 ? 2.636 -1.711 -7.504 1.00 85.25 86 GLU A N 1
ATOM 652 C CA . GLU A 1 86 ? 2.467 -2.683 -8.597 1.00 85.25 86 GLU A CA 1
ATOM 653 C C . GLU A 1 86 ? 2.401 -1.992 -9.963 1.00 85.25 86 GLU A C 1
ATOM 655 O O . GLU A 1 86 ? 3.072 -2.421 -10.902 1.00 85.25 86 GLU A O 1
ATOM 660 N N . MET A 1 87 ? 1.635 -0.904 -10.071 1.00 84.69 87 MET A N 1
ATOM 661 C CA . MET A 1 87 ? 1.501 -0.144 -11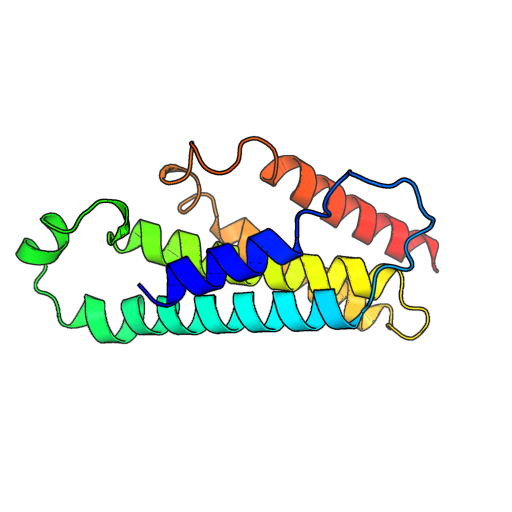.315 1.00 84.69 87 MET A CA 1
ATOM 662 C C . MET A 1 87 ? 2.820 0.505 -11.737 1.00 84.69 87 MET A C 1
ATOM 664 O O . MET A 1 87 ? 3.219 0.410 -12.899 1.00 84.69 87 MET A O 1
ATOM 668 N N . GLN A 1 88 ? 3.526 1.128 -10.791 1.00 87.94 88 GLN A N 1
ATOM 669 C CA . GLN A 1 88 ? 4.839 1.715 -11.056 1.00 87.94 88 GLN A CA 1
ATOM 670 C C . GLN A 1 88 ? 5.856 0.651 -11.478 1.00 87.94 88 GLN A C 1
ATOM 672 O O . GLN A 1 88 ? 6.639 0.887 -12.399 1.00 87.94 88 GLN A O 1
ATOM 677 N N . LEU A 1 89 ? 5.828 -0.534 -10.856 1.00 85.12 89 LEU A N 1
ATOM 678 C CA . LEU A 1 89 ? 6.684 -1.650 -11.246 1.00 85.12 89 LEU A CA 1
ATOM 679 C C . LEU A 1 89 ? 6.367 -2.108 -12.673 1.00 85.12 89 LEU A C 1
ATOM 681 O O . LEU A 1 89 ? 7.284 -2.169 -13.491 1.00 85.12 89 LEU A O 1
ATOM 685 N N . ALA A 1 90 ? 5.093 -2.365 -12.983 1.00 82.69 90 ALA A N 1
ATOM 686 C CA . ALA A 1 90 ? 4.655 -2.788 -14.313 1.00 82.69 90 ALA A CA 1
ATOM 687 C C . ALA A 1 90 ? 5.094 -1.791 -15.399 1.00 82.69 90 ALA A C 1
ATOM 689 O O . ALA A 1 90 ? 5.685 -2.192 -16.401 1.00 82.69 90 ALA A O 1
ATOM 690 N N . SER A 1 91 ? 4.909 -0.491 -15.149 1.00 82.31 91 SER A N 1
ATOM 691 C CA . SER A 1 91 ? 5.373 0.571 -16.047 1.00 82.31 91 SER A CA 1
ATOM 692 C C . SER A 1 91 ? 6.903 0.603 -16.177 1.00 82.31 91 SER A C 1
ATOM 694 O O . SER A 1 91 ? 7.442 0.696 -17.280 1.00 82.31 91 SER A O 1
ATOM 696 N N . SER A 1 92 ? 7.633 0.459 -15.064 1.00 82.81 92 SER A N 1
ATOM 697 C CA . SER A 1 92 ? 9.102 0.495 -15.058 1.00 82.81 92 SER A CA 1
ATOM 698 C C . SER A 1 92 ? 9.742 -0.670 -15.816 1.00 82.81 92 SER A C 1
ATOM 700 O O . SER A 1 92 ? 10.815 -0.504 -16.390 1.00 82.81 92 SER A O 1
ATOM 702 N N . VAL A 1 93 ? 9.093 -1.837 -15.862 1.00 79.75 93 VAL A N 1
ATOM 703 C CA . VAL A 1 93 ? 9.588 -3.007 -16.604 1.00 79.75 93 VAL A CA 1
ATOM 704 C C . VAL A 1 93 ? 9.605 -2.737 -18.110 1.00 79.75 93 VAL A C 1
ATOM 706 O O . VAL A 1 93 ? 10.570 -3.114 -18.769 1.00 79.75 93 VAL A O 1
ATOM 709 N N . GLY A 1 94 ? 8.604 -2.024 -18.639 1.00 75.19 94 GLY A N 1
ATOM 710 C CA . GLY A 1 94 ? 8.563 -1.599 -20.044 1.00 75.19 94 GLY A CA 1
ATOM 711 C C . GLY A 1 94 ? 9.430 -0.374 -20.369 1.00 75.19 94 GLY A C 1
ATOM 712 O O . GLY A 1 94 ? 9.629 -0.044 -21.539 1.00 75.19 94 GLY A O 1
ATOM 713 N N . CYS A 1 95 ? 9.966 0.315 -19.358 1.00 77.62 95 CYS A N 1
ATOM 714 C CA . CYS A 1 95 ? 10.710 1.556 -19.539 1.00 77.62 95 CYS A CA 1
ATOM 715 C C . CYS A 1 95 ? 12.213 1.300 -19.724 1.00 77.62 95 CYS A C 1
ATOM 717 O O . CYS A 1 95 ? 12.916 0.928 -18.785 1.00 77.62 95 CYS A O 1
ATOM 719 N N . LYS A 1 96 ? 12.742 1.608 -20.917 1.00 79.50 96 LYS A N 1
ATOM 720 C CA . LYS A 1 96 ? 14.185 1.503 -21.229 1.00 79.50 96 LYS A CA 1
ATOM 721 C C . LYS A 1 96 ? 15.074 2.381 -20.339 1.00 79.50 96 LYS A C 1
ATOM 723 O O . LYS A 1 96 ? 16.250 2.082 -20.167 1.00 79.50 96 LYS A O 1
ATOM 728 N N . ASN A 1 97 ? 14.514 3.451 -19.773 1.00 86.56 97 ASN A N 1
ATOM 729 C CA . ASN A 1 97 ? 15.233 4.389 -18.909 1.00 86.56 97 ASN A CA 1
ATOM 730 C C . ASN A 1 97 ? 15.163 4.005 -17.422 1.00 86.56 97 ASN A C 1
ATOM 732 O O . ASN A 1 97 ? 15.857 4.607 -16.602 1.00 86.56 97 ASN A O 1
ATOM 736 N N . ALA A 1 98 ? 14.328 3.030 -17.048 1.00 84.88 98 ALA A N 1
ATOM 737 C CA . ALA A 1 98 ? 14.246 2.569 -15.671 1.00 84.88 98 ALA A CA 1
ATOM 738 C C . ALA A 1 98 ? 15.426 1.644 -15.362 1.00 84.88 98 ALA A C 1
ATOM 740 O O . ALA A 1 98 ? 15.571 0.564 -15.934 1.00 84.88 98 ALA A O 1
ATOM 741 N N . THR A 1 99 ? 16.268 2.057 -14.418 1.00 90.25 99 THR A N 1
ATOM 742 C CA . THR A 1 99 ? 17.415 1.250 -14.003 1.00 90.25 99 THR A CA 1
ATOM 743 C C . THR A 1 99 ? 16.965 -0.019 -13.277 1.00 90.25 99 THR A C 1
ATOM 745 O O . THR A 1 99 ? 15.929 -0.059 -12.606 1.00 90.25 99 THR A O 1
ATOM 748 N N . LEU A 1 100 ? 17.813 -1.047 -13.308 1.00 86.44 100 LEU A N 1
ATOM 749 C CA . LEU A 1 100 ? 17.610 -2.293 -12.563 1.00 86.44 100 LEU A CA 1
ATOM 750 C C . LEU A 1 100 ? 17.390 -2.050 -11.057 1.00 86.44 100 LEU A C 1
ATOM 752 O O . LEU A 1 100 ? 16.611 -2.744 -10.406 1.00 86.44 100 LEU A O 1
ATOM 756 N N . SER A 1 101 ? 18.053 -1.031 -10.501 1.00 88.88 101 SER A N 1
ATOM 757 C CA . SER A 1 101 ? 17.893 -0.636 -9.099 1.00 88.88 101 SER A CA 1
ATOM 758 C C . SER A 1 101 ? 16.507 -0.061 -8.792 1.00 88.88 101 SER A C 1
ATOM 760 O O . SER A 1 101 ? 15.987 -0.318 -7.708 1.00 88.88 101 SER A O 1
ATOM 762 N N . VAL A 1 102 ? 15.885 0.664 -9.730 1.00 89.69 102 VAL A N 1
ATOM 763 C CA . VAL A 1 102 ? 14.504 1.155 -9.592 1.00 89.69 102 VAL A CA 1
ATOM 764 C C . VAL A 1 102 ? 13.524 -0.014 -9.611 1.00 89.69 102 VAL A C 1
ATOM 766 O O . VAL A 1 102 ? 12.732 -0.145 -8.678 1.00 89.69 102 VAL A O 1
ATOM 769 N N . LYS A 1 103 ? 13.634 -0.907 -10.604 1.00 86.88 103 LYS A N 1
ATOM 770 C CA . LYS A 1 103 ? 12.758 -2.084 -10.736 1.00 86.88 103 LYS A CA 1
ATOM 771 C C . LYS A 1 103 ? 12.819 -2.969 -9.474 1.00 86.88 103 LYS A C 1
ATOM 773 O O . LYS A 1 103 ? 11.788 -3.326 -8.909 1.00 86.88 103 LYS A O 1
ATOM 778 N N . ARG A 1 104 ? 14.026 -3.242 -8.953 1.00 87.75 104 ARG A N 1
ATOM 779 C CA . ARG A 1 104 ? 14.220 -4.009 -7.703 1.00 87.75 104 ARG A CA 1
ATOM 780 C C . ARG A 1 104 ? 13.628 -3.321 -6.477 1.00 87.75 104 ARG A C 1
ATOM 782 O O . ARG A 1 104 ? 12.992 -3.987 -5.669 1.00 87.75 104 ARG A O 1
ATOM 789 N N . ARG A 1 105 ? 13.819 -2.004 -6.329 1.00 93.31 105 ARG A N 1
ATOM 790 C CA . ARG A 1 105 ? 13.251 -1.250 -5.200 1.00 93.31 105 ARG A CA 1
ATOM 791 C C . ARG A 1 105 ? 11.730 -1.372 -5.174 1.00 93.31 105 ARG A C 1
ATOM 793 O O . ARG A 1 105 ? 11.183 -1.710 -4.131 1.00 93.31 105 ARG A O 1
ATOM 800 N N . LEU A 1 106 ? 11.083 -1.154 -6.319 1.00 89.44 106 LEU A N 1
ATOM 801 C CA . LEU A 1 106 ? 9.629 -1.249 -6.452 1.00 89.44 106 LEU A CA 1
ATOM 802 C C . LEU A 1 106 ? 9.125 -2.669 -6.155 1.00 89.44 106 LEU A C 1
ATOM 804 O O . LEU A 1 106 ? 8.155 -2.829 -5.424 1.00 89.44 106 LEU A O 1
ATOM 808 N N . ALA A 1 107 ? 9.816 -3.705 -6.640 1.00 84.50 107 ALA A N 1
ATOM 809 C CA . ALA A 1 107 ? 9.468 -5.093 -6.328 1.00 84.50 107 ALA A CA 1
ATOM 810 C C . ALA A 1 107 ? 9.582 -5.412 -4.825 1.00 84.50 107 ALA A C 1
ATOM 812 O O . ALA A 1 107 ? 8.684 -6.036 -4.256 1.00 84.50 107 ALA A O 1
ATOM 813 N N . CYS A 1 108 ? 10.649 -4.956 -4.161 1.00 88.19 108 CYS A N 1
ATOM 814 C CA . CYS A 1 108 ? 10.818 -5.135 -2.717 1.00 88.19 108 CYS A CA 1
ATOM 815 C C . CYS A 1 108 ? 9.749 -4.383 -1.912 1.00 88.19 108 CYS A C 1
ATOM 817 O O . CYS A 1 108 ? 9.225 -4.910 -0.932 1.00 88.19 108 CYS A O 1
ATOM 819 N N . GLU A 1 109 ? 9.415 -3.160 -2.318 1.00 90.88 109 GLU A N 1
ATOM 820 C CA . GLU A 1 109 ? 8.383 -2.356 -1.667 1.00 90.88 109 GLU A CA 1
ATOM 821 C C . GLU A 1 109 ? 6.985 -2.972 -1.844 1.00 90.88 109 GLU A C 1
ATOM 823 O O . GLU A 1 109 ? 6.242 -3.110 -0.872 1.00 90.88 109 GLU A O 1
ATOM 828 N N . GLN A 1 110 ? 6.664 -3.461 -3.044 1.00 86.00 110 GLN A N 1
ATOM 829 C CA . GLN A 1 110 ? 5.428 -4.197 -3.313 1.00 86.00 110 GLN A CA 1
ATOM 830 C C . GLN A 1 110 ? 5.309 -5.439 -2.417 1.00 86.00 110 GLN A C 1
ATOM 832 O O . GLN A 1 110 ? 4.264 -5.677 -1.803 1.00 86.00 110 GLN A O 1
ATOM 837 N N . LEU A 1 111 ? 6.385 -6.226 -2.317 1.00 84.12 111 LEU A N 1
ATOM 838 C CA . LEU A 1 111 ? 6.430 -7.403 -1.453 1.00 84.12 111 LEU A CA 1
ATOM 839 C C . LEU A 1 111 ? 6.227 -7.022 0.020 1.00 84.12 111 LEU A C 1
ATOM 841 O O . LEU A 1 111 ? 5.490 -7.707 0.727 1.00 84.12 111 LEU A O 1
ATOM 845 N N . SER A 1 112 ? 6.819 -5.912 0.472 1.00 87.19 112 SER A N 1
ATOM 846 C CA . SER A 1 112 ? 6.622 -5.384 1.826 1.00 87.19 112 SER A CA 1
ATOM 847 C C . SER A 1 112 ? 5.144 -5.115 2.122 1.00 87.19 112 SER A C 1
ATOM 849 O O . SER A 1 112 ? 4.631 -5.607 3.128 1.00 87.19 112 SER A O 1
ATOM 851 N N . TYR A 1 113 ? 4.417 -4.425 1.238 1.00 87.25 113 TYR A N 1
ATOM 852 C CA . TYR A 1 113 ? 2.984 -4.183 1.441 1.00 87.25 113 TYR A CA 1
ATOM 853 C C . TYR A 1 113 ? 2.164 -5.478 1.426 1.00 87.25 113 TYR A C 1
ATOM 855 O O . TYR A 1 113 ? 1.353 -5.706 2.323 1.00 87.25 113 TYR A O 1
ATOM 863 N N . PHE A 1 114 ? 2.390 -6.378 0.467 1.00 80.38 114 PHE A N 1
ATOM 864 C CA . PHE A 1 114 ? 1.597 -7.610 0.389 1.00 80.38 114 PHE A CA 1
ATOM 865 C C . PHE A 1 114 ? 1.944 -8.648 1.462 1.00 80.38 114 PHE A C 1
ATOM 867 O O . PHE A 1 114 ? 1.078 -9.436 1.839 1.00 80.38 114 PHE A O 1
ATOM 874 N N . SER A 1 115 ? 3.148 -8.618 2.032 1.00 81.12 115 SER A N 1
ATOM 875 C CA . SER A 1 115 ? 3.494 -9.448 3.195 1.00 81.12 115 SER A CA 1
ATOM 876 C C . SER A 1 115 ? 2.738 -9.050 4.470 1.00 81.12 115 SER A C 1
ATOM 878 O O . SER A 1 115 ? 2.503 -9.897 5.328 1.00 81.12 115 SER A O 1
ATOM 880 N N . GLN A 1 116 ? 2.278 -7.797 4.568 1.00 78.56 116 GLN A N 1
ATOM 881 C CA . GLN A 1 116 ? 1.435 -7.312 5.669 1.00 78.56 116 GLN A CA 1
ATOM 882 C C . GLN A 1 116 ? -0.047 -7.715 5.493 1.00 78.56 116 GLN A C 1
ATOM 884 O O . GLN A 1 116 ? -0.853 -7.588 6.415 1.00 78.56 116 GLN A O 1
ATOM 889 N N . ALA A 1 117 ? -0.423 -8.249 4.323 1.00 55.97 117 ALA A N 1
ATOM 890 C CA . ALA A 1 117 ? -1.807 -8.515 3.941 1.00 55.97 117 ALA A CA 1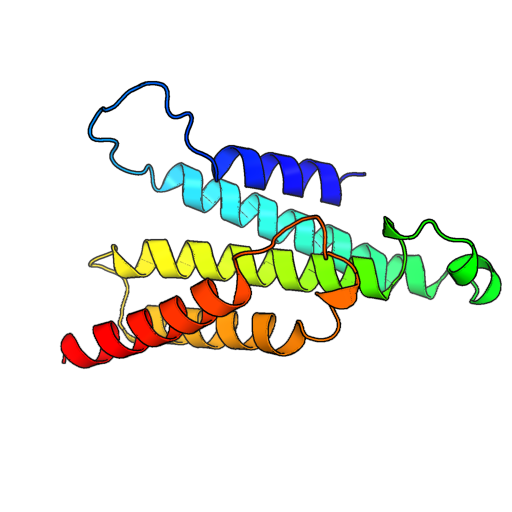
ATOM 891 C C . ALA A 1 117 ? -2.518 -9.764 4.529 1.00 55.97 117 ALA A C 1
ATOM 893 O O . ALA A 1 117 ? -3.742 -9.823 4.358 1.00 55.97 117 ALA A O 1
ATOM 894 N N . PRO A 1 118 ? -1.893 -10.743 5.228 1.00 52.44 118 PRO A N 1
ATOM 895 C CA . PRO A 1 118 ? -2.646 -11.855 5.827 1.00 52.44 118 PRO A CA 1
ATOM 896 C C . PRO A 1 118 ? -3.785 -11.389 6.752 1.00 52.44 118 PRO A C 1
ATOM 898 O O . PRO A 1 118 ? -4.866 -11.976 6.749 1.00 52.44 118 PRO A O 1
ATOM 901 N N . THR A 1 119 ? -3.582 -10.280 7.470 1.00 49.91 119 THR A N 1
ATOM 902 C CA . THR A 1 119 ? -4.578 -9.653 8.359 1.00 49.91 119 THR A CA 1
ATOM 903 C C . THR A 1 119 ? -5.641 -8.858 7.586 1.00 49.91 119 THR A C 1
ATOM 905 O O . THR A 1 119 ? -6.796 -8.777 8.000 1.00 49.91 119 THR A O 1
ATOM 908 N N . ALA A 1 120 ? -5.276 -8.327 6.417 1.00 46.97 120 ALA A N 1
ATOM 909 C CA . ALA A 1 120 ? -6.112 -7.477 5.575 1.00 46.97 120 ALA A CA 1
ATOM 910 C C . ALA A 1 120 ? -7.121 -8.256 4.709 1.00 46.97 120 ALA A C 1
ATOM 912 O O . ALA A 1 120 ? -8.233 -7.802 4.434 1.00 46.97 120 ALA A O 1
ATOM 913 N N . TRP A 1 121 ? -6.741 -9.458 4.271 1.00 49.12 121 TRP A N 1
ATOM 914 C CA . TRP A 1 121 ? -7.496 -10.231 3.282 1.00 49.12 121 TRP A CA 1
ATOM 915 C C . TRP A 1 121 ? -8.731 -10.935 3.858 1.00 49.12 121 TRP A C 1
ATOM 917 O O . TRP A 1 121 ? -9.718 -11.154 3.149 1.00 49.12 121 TRP A O 1
ATOM 927 N N . GLY A 1 122 ? -8.710 -11.263 5.155 1.00 45.00 122 GLY A N 1
ATOM 928 C CA . GLY A 1 122 ? -9.829 -11.911 5.846 1.00 45.00 122 GLY A CA 1
ATOM 929 C C . GLY A 1 122 ? -11.139 -11.119 5.751 1.00 45.00 122 GLY A C 1
ATOM 930 O O . GLY A 1 122 ? -12.205 -11.729 5.648 1.00 45.00 122 GLY A O 1
ATOM 931 N N . ALA A 1 123 ? -11.047 -9.785 5.697 1.00 43.38 123 ALA A N 1
ATOM 932 C CA . ALA A 1 123 ? -12.185 -8.873 5.612 1.00 43.38 123 ALA A CA 1
ATOM 933 C C . ALA A 1 123 ? -12.675 -8.594 4.175 1.00 43.38 123 ALA A C 1
ATOM 935 O O . ALA A 1 123 ? -13.819 -8.196 3.985 1.00 43.38 123 ALA A O 1
ATOM 936 N N . MET A 1 124 ? -11.855 -8.844 3.145 1.00 43.25 124 MET A N 1
ATOM 937 C CA . MET A 1 124 ? -12.134 -8.447 1.751 1.00 43.25 124 MET A CA 1
ATOM 938 C C . MET A 1 124 ? -12.434 -9.625 0.807 1.00 43.25 124 MET A C 1
ATOM 940 O O . MET A 1 124 ? -12.245 -9.520 -0.408 1.00 43.25 124 MET A O 1
ATOM 944 N N . LYS A 1 125 ? -12.957 -10.745 1.330 1.00 42.69 125 LYS A N 1
ATOM 945 C CA . LYS A 1 125 ? -13.249 -11.988 0.571 1.00 42.69 125 LYS A CA 1
ATOM 946 C C . LYS A 1 125 ? -14.118 -11.811 -0.689 1.00 42.69 125 LYS A C 1
ATOM 948 O O . LYS A 1 125 ? -14.126 -12.698 -1.543 1.00 42.69 125 LYS A O 1
ATOM 953 N N . HIS A 1 126 ? -14.826 -10.691 -0.827 1.00 43.66 126 HIS A N 1
ATOM 954 C CA . HIS A 1 126 ? -15.711 -10.409 -1.960 1.00 43.66 126 HIS A CA 1
ATOM 955 C C . HIS A 1 126 ? -15.122 -9.466 -3.022 1.00 43.66 126 HIS A C 1
ATOM 957 O O . HIS A 1 126 ? -15.680 -9.390 -4.112 1.00 43.66 126 HIS A O 1
ATOM 963 N N . LEU A 1 127 ? -13.996 -8.790 -2.758 1.00 43.00 127 LEU A N 1
ATOM 964 C CA . LEU A 1 127 ? -13.446 -7.769 -3.665 1.00 43.00 127 LEU A CA 1
ATOM 965 C C . LEU A 1 127 ? -12.308 -8.265 -4.561 1.00 43.00 127 LEU A C 1
ATOM 967 O O . LEU A 1 127 ? -12.005 -7.608 -5.557 1.00 43.00 127 LEU A O 1
ATOM 971 N N . ASN A 1 128 ? -11.689 -9.414 -4.265 1.00 46.97 128 ASN A N 1
ATOM 972 C CA . ASN A 1 128 ? -10.725 -10.012 -5.182 1.00 46.97 128 ASN A CA 1
ATOM 973 C C . ASN A 1 128 ? -10.420 -11.482 -4.879 1.00 46.97 128 ASN A C 1
ATOM 975 O O . ASN A 1 128 ? -9.941 -11.799 -3.798 1.00 46.97 128 ASN A O 1
ATOM 979 N N . LYS A 1 129 ? -10.646 -12.389 -5.837 1.00 41.72 129 LYS A N 1
ATOM 980 C CA . LYS A 1 1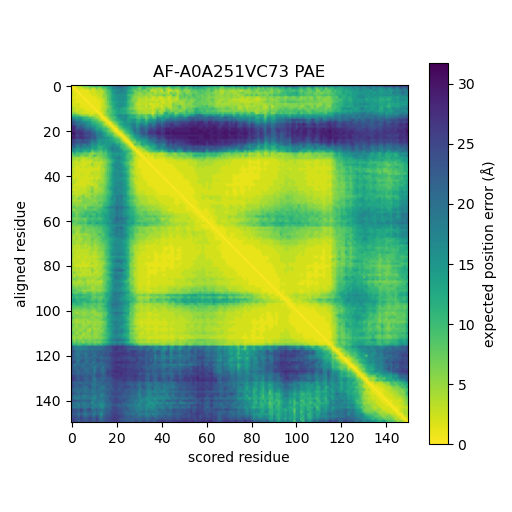29 ? -10.301 -13.819 -5.692 1.00 41.72 129 LYS A CA 1
ATOM 981 C C . LYS A 1 129 ? -8.995 -14.227 -6.390 1.00 41.72 129 LYS A C 1
ATOM 983 O O . LYS A 1 129 ? -8.584 -15.367 -6.218 1.00 41.72 129 LYS A O 1
ATOM 988 N N . LYS A 1 130 ? -8.334 -13.353 -7.166 1.00 46.19 130 LYS A N 1
ATOM 989 C CA . LYS A 1 130 ? -7.202 -13.754 -8.039 1.00 46.19 130 LYS A CA 1
ATOM 990 C C . LYS A 1 130 ? -5.859 -13.051 -7.792 1.00 46.19 130 LYS A C 1
ATOM 992 O O . LYS A 1 130 ? -4.873 -13.443 -8.410 1.00 46.19 130 LYS A O 1
ATOM 997 N N . ILE A 1 131 ? -5.773 -12.052 -6.914 1.00 49.41 131 ILE A N 1
ATOM 998 C CA . ILE A 1 131 ? -4.557 -11.223 -6.804 1.00 49.41 131 ILE A CA 1
ATOM 999 C C . ILE A 1 131 ? -3.364 -11.819 -6.015 1.00 49.41 131 ILE A C 1
ATOM 1001 O O . ILE A 1 131 ? -2.252 -11.565 -6.465 1.00 49.41 131 ILE A O 1
ATOM 1005 N N . PRO A 1 132 ? -3.468 -12.639 -4.943 1.00 50.44 132 PRO A N 1
ATOM 1006 C CA . PRO A 1 132 ? -2.286 -12.946 -4.124 1.00 50.44 132 PRO A CA 1
ATOM 1007 C C . PRO A 1 132 ? -1.284 -13.858 -4.839 1.00 50.44 132 PRO A C 1
ATOM 1009 O O . PRO A 1 132 ? -0.092 -13.563 -4.879 1.00 50.44 132 PRO A O 1
ATOM 1012 N N . GLU A 1 133 ? -1.761 -14.938 -5.463 1.00 44.59 133 GLU A N 1
ATOM 1013 C CA . GLU A 1 133 ? -0.882 -15.815 -6.241 1.00 44.59 133 GLU A CA 1
ATOM 1014 C C . GLU A 1 133 ? -0.345 -15.117 -7.486 1.00 44.59 133 GLU A C 1
ATOM 1016 O O . GLU A 1 133 ? 0.801 -15.335 -7.858 1.00 44.59 133 GLU A O 1
ATOM 1021 N N . THR A 1 134 ? -1.154 -14.269 -8.123 1.00 46.16 134 THR A N 1
ATOM 1022 C CA . THR A 1 134 ? -0.749 -13.548 -9.333 1.00 46.16 134 THR A CA 1
ATOM 1023 C C . THR A 1 134 ? 0.298 -12.484 -9.014 1.00 46.16 134 THR A C 1
ATOM 1025 O O . THR A 1 134 ? 1.262 -12.374 -9.757 1.00 46.16 134 THR A O 1
ATOM 1028 N N . ALA A 1 135 ? 0.170 -11.753 -7.903 1.00 49.19 135 ALA A N 1
ATOM 1029 C CA . ALA A 1 135 ? 1.142 -10.750 -7.467 1.00 49.19 135 ALA A CA 1
ATOM 1030 C C . ALA A 1 135 ? 2.456 -11.392 -6.995 1.00 49.19 135 ALA A C 1
ATOM 1032 O O . ALA A 1 135 ? 3.526 -10.932 -7.381 1.00 49.19 135 ALA A O 1
ATOM 1033 N N . ALA A 1 136 ? 2.398 -12.498 -6.242 1.00 48.84 136 ALA A N 1
ATOM 1034 C CA . ALA A 1 136 ? 3.596 -13.241 -5.844 1.00 48.84 136 ALA A CA 1
ATOM 1035 C C . ALA A 1 136 ? 4.312 -13.874 -7.053 1.00 48.84 136 ALA A C 1
ATOM 1037 O O . ALA A 1 136 ? 5.525 -13.726 -7.192 1.00 48.84 136 ALA A O 1
ATOM 1038 N N . LYS A 1 137 ? 3.566 -14.508 -7.972 1.00 52.97 137 LYS A N 1
ATOM 1039 C CA . LYS A 1 137 ? 4.113 -15.068 -9.222 1.00 52.97 137 LYS A CA 1
ATOM 1040 C C . LYS A 1 137 ? 4.650 -13.973 -10.147 1.00 52.97 137 LYS A C 1
ATOM 1042 O O . LYS A 1 137 ? 5.694 -14.175 -10.750 1.00 52.97 137 LYS A O 1
ATOM 1047 N N . LYS A 1 138 ? 3.997 -12.806 -10.231 1.00 55.38 138 LYS A N 1
ATOM 1048 C CA . LYS A 1 138 ? 4.490 -11.647 -10.997 1.00 55.38 138 LYS A CA 1
ATOM 1049 C C . LYS A 1 138 ? 5.739 -11.041 -10.374 1.00 55.38 138 LYS A C 1
ATOM 1051 O O . LYS A 1 138 ? 6.674 -10.755 -11.102 1.00 55.38 138 LYS A O 1
ATOM 1056 N N . SER A 1 139 ? 5.793 -10.889 -9.053 1.00 55.00 139 SER A N 1
ATOM 1057 C CA . SER A 1 139 ? 6.990 -10.415 -8.350 1.00 55.00 139 SER A CA 1
ATOM 1058 C C . SER A 1 139 ? 8.176 -11.360 -8.579 1.00 55.00 139 SER A C 1
ATOM 1060 O O . SER A 1 139 ? 9.260 -10.902 -8.931 1.00 55.00 139 SER A O 1
ATOM 1062 N N . GLN A 1 140 ? 7.957 -12.679 -8.502 1.00 57.53 140 GLN A N 1
ATOM 1063 C CA . GLN A 1 140 ? 8.966 -13.690 -8.846 1.00 57.53 140 GLN A CA 1
ATOM 1064 C C . GLN A 1 140 ? 9.351 -13.665 -10.332 1.00 57.53 140 GLN A C 1
ATOM 1066 O O . GLN A 1 140 ? 10.530 -13.755 -10.654 1.00 57.53 140 GLN A O 1
ATOM 1071 N N . MET A 1 141 ? 8.384 -13.499 -11.238 1.00 63.75 141 MET A N 1
ATOM 1072 C CA . MET A 1 141 ? 8.633 -13.373 -12.676 1.00 63.75 141 MET A CA 1
ATOM 1073 C C . MET A 1 141 ? 9.448 -12.116 -12.993 1.00 63.75 141 MET A C 1
ATOM 1075 O O . MET A 1 141 ? 10.407 -12.191 -13.750 1.00 63.75 141 MET A O 1
ATOM 1079 N N . TYR A 1 142 ? 9.119 -10.972 -12.391 1.00 60.75 142 TYR A N 1
ATOM 1080 C CA . TYR A 1 142 ? 9.901 -9.749 -12.542 1.00 60.75 142 TYR A CA 1
ATOM 1081 C C . TYR A 1 142 ? 11.292 -9.914 -11.937 1.00 60.75 142 TYR A C 1
ATOM 1083 O O . TYR A 1 142 ? 12.257 -9.502 -12.565 1.00 60.75 142 TYR A O 1
ATOM 1091 N N . ALA A 1 143 ? 11.433 -10.566 -10.782 1.00 59.69 143 ALA A N 1
ATOM 1092 C CA . ALA A 1 143 ? 12.745 -10.889 -10.224 1.00 59.69 143 ALA A CA 1
ATOM 1093 C C . ALA A 1 143 ? 13.588 -11.756 -11.179 1.00 59.69 143 ALA A C 1
ATOM 1095 O O . ALA A 1 143 ? 14.760 -11.452 -11.373 1.00 59.69 143 ALA A O 1
ATOM 1096 N N . TYR A 1 144 ? 12.985 -12.756 -11.829 1.00 59.50 144 TYR A N 1
ATOM 1097 C CA . TYR A 1 144 ? 13.648 -13.623 -12.809 1.00 59.50 144 TYR A CA 1
ATOM 1098 C C . TYR A 1 144 ? 14.048 -12.875 -14.092 1.00 59.50 144 TYR A C 1
ATOM 1100 O O . TYR A 1 144 ? 15.194 -12.947 -14.520 1.00 59.50 144 TYR A O 1
ATOM 1108 N N . LEU A 1 145 ? 13.148 -12.064 -14.658 1.00 59.28 145 LEU A N 1
ATOM 1109 C CA . LEU A 1 145 ? 13.448 -11.225 -15.828 1.00 59.28 145 LEU A CA 1
ATOM 1110 C C . LEU A 1 145 ? 14.568 -10.207 -15.541 1.00 59.28 145 LEU A C 1
ATOM 1112 O O . LEU A 1 145 ? 15.357 -9.877 -16.422 1.00 59.28 145 LEU A O 1
ATOM 1116 N N . LEU A 1 146 ? 14.673 -9.725 -14.297 1.00 58.47 146 LEU A N 1
ATOM 1117 C CA . LEU A 1 146 ? 15.765 -8.852 -13.847 1.00 58.47 146 LEU A CA 1
ATOM 1118 C C . LEU A 1 146 ? 17.106 -9.588 -13.677 1.00 58.47 146 LEU A C 1
ATOM 1120 O O . LEU A 1 146 ? 18.142 -8.929 -13.560 1.00 58.47 146 LEU A O 1
ATOM 1124 N N . GLU A 1 147 ? 17.100 -10.918 -13.589 1.00 57.28 147 GLU A N 1
ATOM 1125 C CA . GLU A 1 147 ? 18.306 -11.753 -13.564 1.00 57.28 147 GLU A CA 1
ATOM 1126 C C . GLU A 1 147 ? 18.784 -12.112 -14.978 1.00 57.28 147 GLU A C 1
ATOM 1128 O O . GLU A 1 147 ? 19.991 -12.240 -15.171 1.00 57.28 147 GLU A O 1
ATOM 1133 N N . GLU A 1 148 ? 17.878 -12.192 -15.960 1.00 54.75 148 GLU A N 1
ATOM 1134 C CA . GLU A 1 148 ? 18.199 -12.442 -17.377 1.00 54.75 148 GLU A CA 1
ATOM 1135 C C . GLU A 1 148 ? 18.752 -11.211 -18.127 1.00 54.75 148 GLU A C 1
ATOM 1137 O O . GLU A 1 148 ? 19.485 -11.375 -19.096 1.00 54.75 148 GLU A O 1
ATOM 1142 N N . GLU A 1 149 ? 18.472 -9.976 -17.684 1.00 54.16 149 GLU A N 1
ATOM 1143 C CA . GLU A 1 149 ? 19.058 -8.738 -18.256 1.00 54.16 149 GLU A CA 1
ATOM 1144 C C . GLU A 1 149 ? 20.547 -8.502 -17.861 1.00 54.16 149 GLU A C 1
ATOM 1146 O O . GLU A 1 149 ? 21.043 -7.377 -17.973 1.00 54.16 149 GLU A O 1
ATOM 1151 N N . LYS A 1 150 ? 21.268 -9.520 -17.365 1.00 49.41 150 LYS A N 1
ATOM 1152 C CA . LYS A 1 150 ? 22.646 -9.426 -16.842 1.00 49.41 150 LYS A CA 1
ATOM 1153 C C . LYS A 1 150 ? 23.668 -10.123 -17.739 1.00 49.41 150 LYS A C 1
ATOM 1155 O O . LYS A 1 150 ? 24.765 -9.540 -17.896 1.00 49.41 150 LYS A O 1
#

Nearest PDB structures (foldseek):
  8eja-assembly1_B  TM=3.415E-01  e=4.151E+00  synthetic construct
  5v6p-assembly1_B  TM=4.022E-01  e=6.873E+00  Saccharomyces cerevisiae S288C
  2h7o-assembly1_A  TM=2.416E-01  e=4.829E+00  Yersinia pseudotuberculosis

InterPro domains:
  IPR038499 BRO1 domain superfamily [G3DSA:1.25.40.280] (2-147)
  IPR038898 BRO1 domain-containing protein BROX [PTHR23032] (1-117)

Mean predicted aligned error: 10.74 Å

Solvent-accessible surface area (backbone atoms only — not comparable to full-atom values): 8418 Å² total; per-residue (Å²): 112,68,37,60,53,32,45,52,55,25,49,58,70,70,53,78,78,88,85,65,100,60,94,68,77,79,58,67,67,54,54,53,54,26,33,52,28,20,52,51,19,23,52,47,35,49,45,42,57,68,61,51,51,70,73,48,53,70,82,55,53,74,68,46,57,72,81,68,26,68,64,45,36,51,25,50,25,41,47,27,49,26,51,30,33,47,52,53,32,59,52,35,73,76,34,90,85,49,49,72,70,54,47,52,50,32,49,52,51,26,50,54,35,58,70,62,32,77,76,27,48,76,78,42,73,88,81,61,91,65,56,69,67,48,51,53,51,45,48,53,48,52,54,50,57,64,60,70,81,110

pLDDT: mean 74.4, std 18.39, range [36.28, 95.62]